Protein AF-A0A369JKK5-F1 (afdb_monomer)

Mean predicted aligned error: 14.59 Å

Structure (mmCIF, N/CA/C/O backbone):
data_AF-A0A369JKK5-F1
#
_entry.id   AF-A0A369JKK5-F1
#
loop_
_atom_site.group_PDB
_atom_site.id
_atom_site.type_symbol
_atom_site.label_atom_id
_atom_site.label_alt_id
_atom_site.label_comp_id
_atom_site.label_asym_id
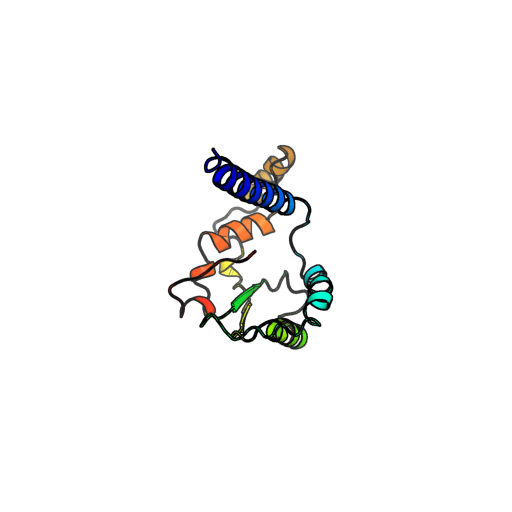_atom_site.label_entity_id
_atom_site.label_seq_id
_atom_site.pdbx_PDB_ins_code
_atom_site.Cartn_x
_atom_site.Cartn_y
_atom_site.Cartn_z
_atom_site.occupancy
_atom_site.B_iso_or_equiv
_atom_site.auth_seq_id
_atom_site.auth_comp_id
_atom_site.auth_asym_id
_atom_site.auth_atom_id
_atom_site.pdbx_PDB_model_num
ATOM 1 N N . MET A 1 1 ? -32.592 46.773 -11.651 1.00 46.81 1 MET A N 1
ATOM 2 C CA . MET A 1 1 ? -31.127 46.661 -11.856 1.00 46.81 1 MET A CA 1
ATOM 3 C C . MET A 1 1 ? -30.521 45.941 -10.650 1.00 46.81 1 MET A C 1
ATOM 5 O O . MET A 1 1 ? -30.863 46.318 -9.541 1.00 46.81 1 MET A O 1
ATOM 9 N N . ARG A 1 2 ? -29.626 44.964 -10.883 1.00 52.00 2 ARG A N 1
ATOM 10 C CA . ARG A 1 2 ? -28.778 44.220 -9.911 1.00 52.00 2 ARG A CA 1
ATOM 11 C C . ARG A 1 2 ? -29.346 42.951 -9.238 1.00 52.00 2 ARG A C 1
ATOM 13 O O . ARG A 1 2 ? -29.471 42.890 -8.024 1.00 52.00 2 ARG A O 1
ATOM 20 N N . THR A 1 3 ? -29.530 41.880 -10.015 1.00 52.31 3 THR A N 1
ATOM 21 C CA . THR A 1 3 ? -29.519 40.484 -9.498 1.00 52.31 3 THR A CA 1
ATOM 22 C C . THR A 1 3 ? -28.579 39.533 -10.263 1.00 52.31 3 THR A C 1
ATOM 24 O O . THR A 1 3 ? -28.296 38.441 -9.778 1.00 52.31 3 THR A O 1
ATOM 27 N N . GLY A 1 4 ? -27.995 39.955 -11.394 1.00 52.09 4 GLY A N 1
ATOM 28 C CA . GLY A 1 4 ? -27.067 39.126 -12.187 1.00 52.09 4 GLY A CA 1
ATOM 29 C C . GLY A 1 4 ? -25.631 39.030 -11.648 1.00 52.09 4 GLY A C 1
ATOM 30 O O . GLY A 1 4 ? -24.911 38.097 -11.976 1.00 52.09 4 GLY A O 1
ATOM 31 N N . THR A 1 5 ? -25.198 39.955 -10.787 1.00 52.53 5 THR A N 1
ATOM 32 C CA . THR A 1 5 ? -23.781 40.056 -10.380 1.00 52.53 5 THR A CA 1
ATOM 33 C C . THR A 1 5 ? -23.396 39.090 -9.251 1.00 52.53 5 THR A C 1
ATOM 35 O O . THR A 1 5 ? -22.229 38.748 -9.111 1.00 52.53 5 THR A O 1
ATOM 38 N N . ARG A 1 6 ? -24.357 38.609 -8.448 1.00 51.84 6 ARG A N 1
ATOM 39 C CA . ARG A 1 6 ? -24.065 37.743 -7.287 1.00 51.84 6 ARG A CA 1
ATOM 40 C C . ARG A 1 6 ? -23.739 36.296 -7.669 1.00 51.84 6 ARG A C 1
ATOM 42 O O . ARG A 1 6 ? -22.892 35.690 -7.029 1.00 51.84 6 ARG A O 1
ATOM 49 N N . HIS A 1 7 ? -24.346 35.774 -8.734 1.00 50.59 7 HIS A N 1
ATOM 50 C CA . HIS A 1 7 ? -24.101 34.401 -9.191 1.00 50.59 7 HIS A CA 1
ATOM 51 C C . HIS A 1 7 ? -22.794 34.274 -9.990 1.00 50.59 7 HIS A C 1
ATOM 53 O O . HIS A 1 7 ? -22.110 33.263 -9.878 1.00 50.59 7 HIS A O 1
ATOM 59 N N . GLY A 1 8 ? -22.399 35.322 -10.727 1.00 51.56 8 GLY A N 1
ATOM 60 C CA . GLY A 1 8 ? -21.129 35.340 -11.462 1.00 51.56 8 GLY A CA 1
ATOM 61 C C . GLY A 1 8 ? -19.899 35.351 -10.547 1.00 51.56 8 GLY A C 1
ATOM 62 O O . GLY A 1 8 ? -18.934 34.645 -10.810 1.00 51.56 8 GLY A O 1
ATOM 63 N N . VAL A 1 9 ? -19.948 36.088 -9.431 1.00 56.41 9 VAL A N 1
ATOM 64 C CA . VAL A 1 9 ? -18.821 36.159 -8.481 1.00 56.41 9 VAL A CA 1
ATOM 65 C C . VAL A 1 9 ? -18.637 34.838 -7.725 1.00 56.41 9 VAL A C 1
ATOM 67 O O . VAL A 1 9 ? -17.508 34.393 -7.550 1.00 56.41 9 VAL A O 1
ATOM 70 N N . VAL A 1 10 ? -19.728 34.165 -7.340 1.00 58.03 10 VAL A N 1
ATOM 71 C CA . VAL A 1 10 ? -19.660 32.855 -6.665 1.00 58.03 10 VAL A CA 1
ATOM 72 C C . VAL A 1 10 ? -19.138 31.767 -7.611 1.00 58.03 10 VAL A C 1
ATOM 74 O O . VAL A 1 10 ? -18.299 30.967 -7.207 1.00 58.03 10 VAL A O 1
ATOM 77 N N . ALA A 1 11 ? -19.551 31.775 -8.884 1.00 55.75 11 ALA A N 1
ATOM 78 C CA . ALA A 1 11 ? -19.035 30.840 -9.886 1.00 55.75 11 ALA A CA 1
ATOM 79 C C . ALA A 1 11 ? -17.532 31.042 -10.160 1.00 55.75 11 ALA A C 1
ATOM 81 O O . ALA A 1 11 ? -16.790 30.065 -10.249 1.00 55.75 11 ALA A O 1
ATOM 82 N N . CYS A 1 12 ? -17.057 32.293 -10.220 1.00 55.88 12 CYS A N 1
ATOM 83 C CA . CYS A 1 12 ? -15.633 32.580 -10.402 1.00 55.88 12 CYS A CA 1
ATOM 84 C C . CYS A 1 12 ? -14.777 32.148 -9.202 1.00 55.88 12 CYS A C 1
ATOM 86 O O . CYS A 1 12 ? -13.681 31.646 -9.417 1.00 55.88 12 CYS A O 1
ATOM 88 N N . ILE A 1 13 ? -15.268 32.284 -7.962 1.00 58.25 13 ILE A N 1
ATOM 89 C CA . ILE A 1 13 ? -14.536 31.854 -6.754 1.00 58.25 13 ILE A CA 1
ATOM 90 C C . ILE A 1 13 ? -14.413 30.323 -6.686 1.00 58.25 13 ILE A C 1
ATOM 92 O O . ILE A 1 13 ? -13.364 29.811 -6.299 1.00 58.25 13 ILE A O 1
ATOM 96 N N . ILE A 1 14 ? -15.450 29.585 -7.095 1.00 59.47 14 ILE A N 1
ATOM 97 C CA . ILE A 1 14 ? -15.419 28.112 -7.146 1.00 59.47 14 ILE A CA 1
ATOM 98 C C . ILE A 1 14 ? -14.458 27.626 -8.242 1.00 59.47 14 ILE A C 1
ATOM 100 O O . ILE A 1 14 ? -13.706 26.677 -8.034 1.00 59.47 14 ILE A O 1
ATOM 104 N N . LEU A 1 15 ? -14.433 28.297 -9.398 1.00 54.72 15 LEU A N 1
ATOM 105 C CA . LEU A 1 15 ? -13.531 27.933 -10.491 1.00 54.72 15 LEU A CA 1
ATOM 106 C C . LEU A 1 15 ? -12.066 28.252 -10.173 1.00 54.72 15 LEU A C 1
ATOM 108 O O . LEU A 1 15 ? -11.202 27.438 -10.487 1.00 54.72 15 LEU A O 1
ATOM 112 N N . THR A 1 16 ? -11.763 29.375 -9.512 1.00 56.81 16 THR A N 1
ATOM 113 C CA . THR A 1 16 ? -10.380 29.693 -9.119 1.00 56.81 16 THR A CA 1
ATOM 114 C C . THR A 1 16 ? -9.871 28.800 -7.990 1.00 56.81 16 THR A C 1
ATOM 116 O O . THR A 1 16 ? -8.703 28.421 -8.018 1.00 56.81 16 THR A O 1
ATOM 119 N N . THR A 1 17 ? -10.727 28.381 -7.050 1.00 57.12 17 THR A N 1
ATOM 120 C CA . THR A 1 17 ? -10.345 27.401 -6.014 1.00 57.12 17 THR A CA 1
ATOM 121 C C . THR A 1 17 ? -10.143 25.994 -6.576 1.00 57.12 17 THR A C 1
ATOM 123 O O . THR A 1 17 ? -9.190 25.329 -6.173 1.00 57.12 17 THR A O 1
ATOM 126 N N . LEU A 1 18 ? -10.938 25.553 -7.561 1.00 47.81 18 LEU A N 1
ATOM 127 C CA . LEU A 1 18 ? -10.673 24.286 -8.257 1.00 47.81 18 LEU A CA 1
ATOM 128 C C . LEU A 1 18 ? -9.388 24.333 -9.096 1.00 47.81 18 LEU A C 1
ATOM 130 O O . LEU A 1 18 ? -8.664 23.342 -9.155 1.00 47.81 18 LEU A O 1
ATOM 134 N N . HIS A 1 19 ? -9.089 25.471 -9.729 1.00 49.09 19 HIS A N 1
ATOM 135 C CA . HIS A 1 19 ? -7.879 25.610 -10.540 1.00 49.09 19 HIS A CA 1
ATOM 136 C C . HIS A 1 19 ? -6.605 25.650 -9.682 1.00 49.09 19 HIS A C 1
ATOM 138 O O . HIS A 1 19 ? -5.607 25.042 -10.055 1.00 49.09 19 HIS A O 1
ATOM 144 N N . PHE A 1 20 ? -6.655 26.279 -8.502 1.00 43.50 20 PHE A N 1
ATOM 145 C CA . PHE A 1 20 ? -5.550 26.242 -7.536 1.00 43.50 20 PHE A CA 1
ATOM 146 C C . PHE A 1 20 ? -5.402 24.875 -6.849 1.00 43.50 20 PHE A C 1
ATOM 148 O O . PHE A 1 20 ? -4.281 24.432 -6.617 1.00 43.50 20 PHE A O 1
ATOM 155 N N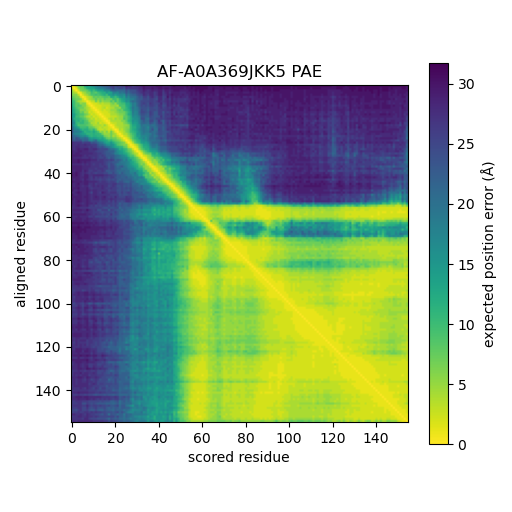 . GLY A 1 21 ? -6.504 24.166 -6.573 1.00 42.34 21 GLY A N 1
ATOM 156 C CA . GLY A 1 21 ? -6.460 22.824 -5.976 1.00 42.34 21 GLY A CA 1
ATOM 157 C C . GLY A 1 21 ? -5.823 21.761 -6.881 1.00 42.34 21 GLY A C 1
ATOM 158 O O . GLY A 1 21 ? -5.185 20.841 -6.383 1.00 42.34 21 GLY A O 1
ATOM 159 N N . LEU A 1 22 ? -5.933 21.913 -8.206 1.00 39.22 22 LEU A N 1
ATOM 160 C CA . LEU A 1 22 ? -5.320 21.006 -9.188 1.00 39.22 22 LEU A CA 1
ATOM 161 C C . LEU A 1 22 ? -3.831 21.288 -9.452 1.00 39.22 22 LEU A C 1
ATOM 163 O O . LEU A 1 22 ? -3.138 20.429 -9.989 1.00 39.22 22 LEU A O 1
ATOM 167 N N . GLN A 1 23 ? -3.319 22.465 -9.078 1.00 37.00 23 GLN A N 1
ATOM 168 C CA . GLN A 1 23 ? -1.889 22.776 -9.206 1.00 37.00 23 GLN A CA 1
ATOM 169 C C . GLN A 1 23 ? -1.051 22.203 -8.054 1.00 37.00 23 GLN A C 1
ATOM 171 O O . GLN A 1 23 ? 0.138 21.979 -8.240 1.00 37.00 23 GLN A O 1
ATOM 176 N N . TYR A 1 24 ? -1.664 21.889 -6.907 1.00 38.41 24 TYR A N 1
ATOM 177 C CA . TYR A 1 24 ? -0.982 21.268 -5.761 1.00 38.41 24 TYR A CA 1
ATOM 178 C C . TYR A 1 24 ? -0.816 19.744 -5.866 1.00 38.41 24 TYR A C 1
ATOM 180 O O . TYR A 1 24 ? -0.175 19.141 -5.012 1.00 38.41 24 TYR A O 1
ATOM 188 N N . THR A 1 25 ? -1.361 19.103 -6.906 1.00 40.75 25 THR A N 1
ATOM 189 C CA . THR A 1 25 ? -1.183 17.656 -7.142 1.00 40.75 25 THR A CA 1
ATOM 190 C C . THR A 1 25 ? 0.015 17.323 -8.034 1.00 40.75 25 THR A C 1
ATOM 192 O O . THR A 1 25 ? 0.237 16.160 -8.358 1.00 40.75 25 THR A O 1
ATOM 195 N N . HIS A 1 26 ? 0.791 18.324 -8.443 1.00 41.94 26 HIS A N 1
ATOM 196 C CA . HIS A 1 26 ? 2.059 18.147 -9.140 1.00 41.94 26 HIS A CA 1
ATOM 197 C C . HIS A 1 26 ? 3.163 18.795 -8.302 1.00 41.94 26 HIS A C 1
ATOM 199 O O . HIS A 1 26 ? 2.924 19.846 -7.724 1.00 41.94 26 HIS A O 1
ATOM 205 N N . GLU A 1 27 ? 4.349 18.176 -8.286 1.00 39.12 27 GLU A N 1
ATOM 206 C CA . GLU A 1 27 ? 5.559 18.521 -7.507 1.00 39.12 27 GLU A CA 1
ATOM 207 C C . GLU A 1 27 ? 5.722 17.727 -6.189 1.00 39.12 27 GLU A C 1
ATOM 209 O O . GLU A 1 27 ? 5.530 18.234 -5.087 1.00 39.12 27 GLU A O 1
ATOM 214 N N . GLY A 1 28 ? 6.156 16.462 -6.286 1.00 38.00 28 GLY A N 1
ATOM 215 C CA . GLY A 1 28 ? 6.651 15.726 -5.117 1.00 38.00 28 GLY A CA 1
ATOM 216 C C . GLY A 1 28 ? 7.067 14.277 -5.402 1.00 38.00 28 GLY A C 1
ATOM 217 O O . GLY A 1 28 ? 6.256 13.509 -5.917 1.00 38.00 28 GLY A O 1
ATOM 218 N N . PRO A 1 29 ? 8.303 13.849 -5.068 1.00 38.28 29 PRO A N 1
ATOM 219 C CA . PRO A 1 29 ? 8.689 12.442 -5.103 1.00 38.28 29 PRO A CA 1
ATOM 220 C C . PRO A 1 29 ? 7.830 11.638 -4.127 1.00 38.28 29 PRO A C 1
ATOM 222 O O . PRO A 1 29 ? 7.612 12.076 -2.998 1.00 38.28 29 PRO A O 1
ATOM 225 N N . VAL A 1 30 ? 7.399 10.456 -4.575 1.00 43.91 30 VAL A N 1
ATOM 226 C CA . VAL A 1 30 ? 6.642 9.449 -3.820 1.00 43.91 30 VAL A CA 1
ATOM 227 C C . VAL A 1 30 ? 7.101 9.396 -2.360 1.00 43.91 30 VAL A C 1
ATOM 229 O O . VAL A 1 30 ? 8.270 9.147 -2.067 1.00 43.91 30 VAL A O 1
ATOM 232 N N . THR A 1 31 ? 6.145 9.662 -1.477 1.00 46.03 31 THR A N 1
ATOM 233 C CA . THR A 1 31 ? 6.210 9.688 -0.014 1.00 46.03 31 THR A CA 1
ATOM 234 C C . THR A 1 31 ? 7.133 8.616 0.574 1.00 46.03 31 THR A C 1
ATOM 236 O O . THR A 1 31 ? 6.760 7.449 0.706 1.00 46.03 31 THR A O 1
ATOM 239 N N . GLY A 1 32 ? 8.340 9.025 0.965 1.00 39.03 32 GLY A N 1
ATOM 240 C CA . GLY A 1 32 ? 9.129 8.315 1.968 1.00 39.03 32 GLY A CA 1
ATOM 241 C C . GLY A 1 32 ? 8.665 8.723 3.376 1.00 39.03 32 GLY A C 1
ATOM 242 O O . GLY A 1 32 ? 8.265 9.876 3.561 1.00 39.03 32 GLY A O 1
ATOM 243 N N . PRO A 1 33 ? 8.755 7.843 4.392 1.00 41.84 33 PRO A N 1
ATOM 244 C CA . PRO A 1 33 ? 8.388 8.184 5.773 1.00 41.84 33 PRO A CA 1
ATOM 245 C C . PRO A 1 33 ? 9.198 9.352 6.352 1.00 41.84 33 PRO A C 1
ATOM 247 O O . PRO A 1 33 ? 8.786 9.967 7.328 1.00 41.84 33 PRO A O 1
ATOM 250 N N . SER A 1 34 ? 10.342 9.671 5.746 1.00 37.72 34 SER A N 1
ATOM 251 C CA . SER A 1 34 ? 11.249 10.739 6.160 1.00 37.72 34 SER A CA 1
ATOM 252 C C . SER A 1 34 ? 10.735 12.158 5.903 1.00 37.72 34 SER A C 1
ATOM 254 O O . SER A 1 34 ? 11.291 13.083 6.474 1.00 37.72 34 SER A O 1
ATOM 256 N N . ARG A 1 35 ? 9.695 12.358 5.076 1.00 39.03 35 ARG A N 1
ATOM 257 C CA . ARG A 1 35 ? 9.026 13.673 4.939 1.00 39.03 35 ARG A CA 1
ATOM 258 C C . ARG A 1 35 ? 7.777 13.821 5.801 1.00 39.03 35 ARG A C 1
ATOM 260 O O . ARG A 1 35 ? 7.381 14.936 6.105 1.00 39.03 35 ARG A O 1
ATOM 267 N N . ILE A 1 36 ? 7.204 12.703 6.249 1.00 46.94 36 ILE A N 1
ATOM 268 C CA . ILE A 1 36 ? 6.061 12.697 7.169 1.00 46.94 36 ILE A CA 1
ATOM 269 C C . ILE A 1 36 ? 6.469 13.319 8.516 1.00 46.94 36 ILE A C 1
ATOM 271 O O . ILE A 1 36 ? 5.629 13.905 9.184 1.00 46.94 36 ILE A O 1
ATOM 275 N N . SER A 1 37 ? 7.745 13.258 8.921 1.00 47.94 37 SER A N 1
A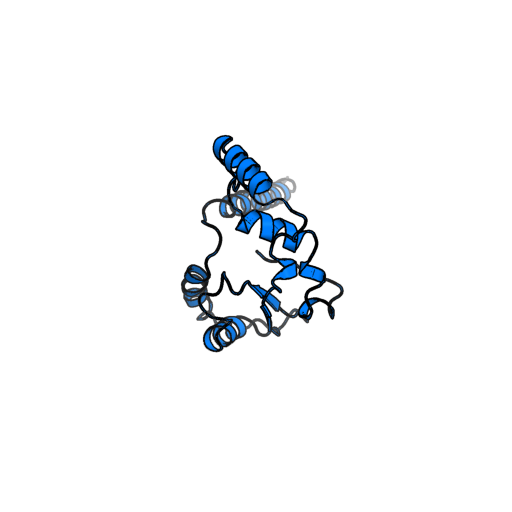TOM 276 C CA . SER A 1 37 ? 8.173 13.859 10.189 1.00 47.94 37 SER A CA 1
ATOM 277 C C . SER A 1 37 ? 7.993 15.374 10.222 1.00 47.94 37 SER A C 1
ATOM 279 O O . SER A 1 37 ? 7.464 15.875 11.207 1.00 47.94 37 SER A O 1
ATOM 281 N N . ASP A 1 38 ? 8.400 16.089 9.173 1.00 42.91 38 ASP A N 1
ATOM 282 C CA . ASP A 1 38 ? 8.649 17.534 9.259 1.00 42.91 38 ASP A CA 1
ATOM 283 C C . ASP A 1 38 ? 7.382 18.376 9.063 1.00 42.91 38 ASP A C 1
ATOM 285 O O . ASP A 1 38 ? 7.178 19.345 9.796 1.00 42.91 38 ASP A O 1
ATOM 289 N N . ASP A 1 39 ? 6.477 17.964 8.173 1.00 48.56 39 ASP A N 1
ATOM 290 C CA . ASP A 1 39 ? 5.211 18.676 7.944 1.00 48.56 39 ASP A CA 1
ATOM 291 C C . ASP A 1 39 ? 4.230 18.505 9.125 1.00 48.56 39 ASP A C 1
ATOM 293 O O . ASP A 1 39 ? 3.497 19.427 9.490 1.00 48.56 39 ASP A O 1
ATOM 297 N N . LEU A 1 40 ? 4.284 17.360 9.817 1.00 49.59 40 LEU A N 1
ATOM 298 C CA . LEU A 1 40 ? 3.469 17.078 11.006 1.00 49.59 40 LEU A CA 1
ATOM 299 C C . LEU A 1 40 ? 3.889 17.876 12.251 1.00 49.59 40 LEU A C 1
ATOM 301 O O . LEU A 1 40 ? 3.062 18.098 13.140 1.00 49.59 40 LEU A O 1
ATOM 305 N N . TYR A 1 41 ? 5.144 18.339 12.330 1.00 41.12 41 TYR A N 1
ATOM 306 C CA . TYR A 1 41 ? 5.611 19.178 13.444 1.00 41.12 41 TYR A CA 1
ATOM 307 C C . TYR A 1 41 ? 4.968 20.568 13.451 1.00 41.12 41 TYR A C 1
ATOM 309 O O . TYR A 1 41 ? 4.814 21.154 14.525 1.00 41.12 41 TYR A O 1
ATOM 317 N N . PHE A 1 42 ? 4.593 21.108 12.287 1.00 42.97 42 PHE A N 1
ATOM 318 C CA . PHE A 1 42 ? 4.009 22.446 12.218 1.00 42.97 42 PHE A CA 1
ATOM 319 C C . PHE A 1 42 ? 2.521 22.453 12.603 1.00 42.97 42 PHE A C 1
ATOM 321 O O . PHE A 1 42 ? 2.063 23.383 13.267 1.00 42.97 42 PHE A O 1
ATOM 328 N N . GLU A 1 43 ? 1.772 21.395 12.275 1.00 42.44 43 GLU A N 1
ATOM 329 C CA . GLU A 1 43 ? 0.331 21.324 12.561 1.00 42.44 43 GLU A CA 1
ATOM 330 C C . GLU A 1 43 ? -0.013 20.842 13.979 1.00 42.44 43 GLU A C 1
ATOM 332 O O . GLU A 1 43 ? -1.049 21.232 14.514 1.00 42.44 43 GLU A O 1
ATOM 337 N N . ALA A 1 44 ? 0.856 20.072 14.643 1.00 46.69 44 ALA A N 1
ATOM 338 C CA . ALA A 1 44 ? 0.576 19.536 15.983 1.00 46.69 44 ALA A CA 1
ATOM 339 C C . ALA A 1 44 ? 0.512 20.603 17.102 1.00 46.69 44 ALA A C 1
ATOM 341 O O . ALA A 1 44 ? -0.049 20.348 18.167 1.00 46.69 44 ALA A O 1
ATOM 342 N N . ASN A 1 45 ? 1.063 21.804 16.875 1.00 40.69 45 ASN A N 1
ATOM 343 C CA . ASN A 1 45 ? 0.978 22.930 17.817 1.00 40.69 45 ASN A CA 1
ATOM 344 C C . ASN A 1 45 ? -0.304 23.760 17.666 1.00 40.69 45 ASN A C 1
ATOM 346 O O . ASN A 1 45 ? -0.641 24.542 18.561 1.00 40.69 45 ASN A O 1
ATOM 350 N N . ALA A 1 46 ? -1.049 23.590 16.572 1.00 48.59 46 ALA A N 1
ATOM 351 C CA . ALA A 1 46 ? -2.430 24.025 16.555 1.00 48.59 46 ALA A CA 1
ATOM 352 C C . ALA A 1 46 ? -3.191 23.034 17.435 1.00 48.59 46 ALA A C 1
ATOM 354 O O . ALA A 1 46 ? -3.332 21.864 17.093 1.00 48.59 46 ALA A O 1
ATOM 355 N N . THR A 1 47 ? -3.678 23.488 18.590 1.00 44.22 47 THR A N 1
ATOM 356 C CA . THR A 1 47 ? -4.675 22.749 19.368 1.00 44.22 47 THR A CA 1
ATOM 357 C C . THR A 1 47 ? -5.929 22.657 18.508 1.00 44.22 47 THR A C 1
ATOM 359 O O . THR A 1 47 ? -6.850 23.470 18.599 1.00 44.22 47 THR A O 1
ATOM 362 N N . LEU A 1 48 ? -5.942 21.682 17.602 1.00 49.88 48 LEU A N 1
ATOM 363 C CA . LEU A 1 48 ? -7.095 21.298 16.828 1.00 49.88 48 LEU A CA 1
ATOM 364 C C . LEU A 1 48 ? -8.074 20.725 17.840 1.00 49.88 48 LEU A C 1
ATOM 366 O O . LEU A 1 48 ? -8.073 19.542 18.167 1.00 49.88 48 LEU A O 1
ATOM 370 N N . ASN A 1 49 ? -8.917 21.614 18.359 1.00 46.88 49 ASN A N 1
ATOM 371 C CA . ASN A 1 49 ? -10.102 21.316 19.148 1.00 46.88 49 ASN A CA 1
ATOM 372 C C . ASN A 1 49 ? -11.154 20.675 18.217 1.00 46.88 49 ASN A C 1
ATOM 374 O O . ASN A 1 49 ? -12.286 21.140 18.067 1.00 46.88 49 ASN A O 1
ATOM 378 N N . LEU A 1 50 ? -10.723 19.641 17.491 1.00 53.38 50 LEU A N 1
ATOM 379 C CA . LEU A 1 50 ? -11.520 18.809 16.620 1.00 53.38 50 LEU A CA 1
ATOM 380 C C . LEU A 1 50 ? -12.321 17.905 17.543 1.00 53.38 50 LEU A C 1
ATOM 382 O O . LEU A 1 50 ? -11.911 16.803 17.896 1.00 53.38 50 LEU A O 1
ATOM 386 N N . GLN A 1 51 ? -13.490 18.401 17.944 1.00 52.69 51 GLN A N 1
ATOM 387 C CA . GLN A 1 51 ? -14.571 17.543 18.412 1.00 52.69 51 GLN A CA 1
ATOM 388 C C . GLN A 1 51 ? -14.673 16.356 17.439 1.00 52.69 51 GLN A C 1
ATOM 390 O O . GLN A 1 51 ? -14.709 16.609 16.227 1.00 52.69 51 GLN A O 1
ATOM 395 N N . PRO A 1 52 ? -14.681 15.094 17.909 1.00 54.00 52 PRO A N 1
ATOM 396 C CA . PRO A 1 52 ? -14.680 13.927 17.037 1.00 54.00 52 PRO A CA 1
ATOM 397 C C . PRO A 1 52 ? -15.985 13.905 16.238 1.00 54.00 52 PRO A C 1
ATOM 399 O O . PRO A 1 52 ? -17.017 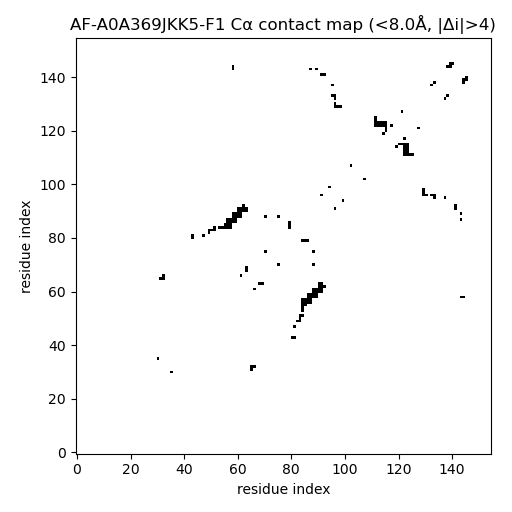13.410 16.679 1.00 54.00 52 PRO A O 1
ATOM 402 N N . ARG A 1 53 ? -15.958 14.525 15.056 1.00 54.78 53 ARG A N 1
ATOM 403 C CA . ARG A 1 53 ? -17.119 14.642 14.166 1.00 54.78 53 ARG A CA 1
ATOM 404 C C . ARG A 1 53 ? -17.372 13.363 13.374 1.00 54.78 53 ARG A C 1
ATOM 406 O O . ARG A 1 53 ? -18.438 13.234 12.783 1.00 54.78 53 ARG A O 1
ATOM 413 N N . ALA A 1 54 ? -16.428 12.423 13.369 1.00 55.62 54 ALA A N 1
ATOM 414 C CA . ALA A 1 54 ? -16.532 11.175 12.633 1.00 55.62 54 ALA A CA 1
ATOM 415 C C . ALA A 1 54 ? -16.334 9.976 13.567 1.00 55.62 54 ALA A C 1
ATOM 417 O O . ALA A 1 54 ? -15.292 9.842 14.203 1.00 55.62 54 ALA A O 1
ATOM 418 N N . ASN A 1 55 ? -17.312 9.068 13.589 1.00 73.31 55 ASN A N 1
ATOM 419 C CA . ASN A 1 55 ? -17.155 7.702 14.098 1.00 73.31 55 ASN A CA 1
ATOM 420 C C . ASN A 1 55 ? -16.364 6.859 13.076 1.00 73.31 55 ASN A C 1
ATOM 422 O O . ASN A 1 55 ? -16.863 5.870 12.543 1.00 73.31 55 ASN A O 1
ATOM 426 N N . ALA A 1 56 ? -15.184 7.345 12.697 1.00 82.44 56 ALA A N 1
ATOM 427 C CA . ALA A 1 56 ? -14.321 6.734 11.701 1.00 82.44 56 ALA A CA 1
ATOM 428 C C . ALA A 1 56 ? -12.986 6.377 12.350 1.00 82.44 56 ALA A C 1
ATOM 430 O O . ALA A 1 56 ? -12.476 7.109 13.196 1.00 82.44 56 ALA A O 1
ATOM 431 N N . THR A 1 57 ? -12.430 5.246 11.939 1.00 90.81 57 THR A N 1
ATOM 432 C CA . THR A 1 57 ? -11.120 4.779 12.378 1.00 90.81 57 THR A CA 1
ATOM 433 C C . THR A 1 57 ? -10.139 4.952 11.232 1.00 90.81 57 THR A C 1
ATOM 435 O O . THR A 1 57 ? -10.415 4.518 10.112 1.00 90.81 57 THR A O 1
ATOM 438 N N . PHE A 1 58 ? -8.997 5.578 11.500 1.00 92.50 58 PHE A N 1
ATOM 439 C CA . PHE A 1 58 ? -7.908 5.625 10.534 1.00 92.50 58 PHE A CA 1
ATOM 440 C C . PHE A 1 58 ? -7.198 4.277 10.522 1.00 92.50 58 PHE A C 1
ATOM 442 O O . PHE A 1 58 ? -6.718 3.813 11.552 1.00 92.50 58 PHE A O 1
ATOM 449 N N . VAL A 1 59 ? -7.128 3.645 9.354 1.00 93.69 59 VAL A N 1
ATOM 450 C CA . VAL A 1 59 ? -6.359 2.415 9.154 1.00 93.69 59 VAL A CA 1
ATOM 451 C C . VAL A 1 59 ? -5.158 2.757 8.287 1.00 93.69 59 VAL A C 1
ATOM 453 O O . VAL A 1 59 ? -5.302 3.057 7.104 1.00 93.69 59 VAL A O 1
ATOM 456 N N . ILE A 1 60 ? -3.973 2.724 8.886 1.00 91.94 60 ILE A N 1
ATOM 457 C CA . ILE A 1 60 ? -2.705 3.045 8.239 1.00 91.94 60 ILE A CA 1
ATOM 458 C C . ILE A 1 60 ? -2.017 1.729 7.886 1.00 91.94 60 ILE A C 1
ATOM 460 O O . ILE A 1 60 ? -1.608 0.966 8.763 1.00 91.94 60 ILE A O 1
ATOM 464 N N . LEU A 1 61 ? -1.909 1.458 6.585 1.00 91.00 61 LEU A N 1
ATOM 465 C CA . LEU A 1 61 ? -1.262 0.261 6.054 1.00 91.00 61 LEU A CA 1
ATOM 466 C C . LEU A 1 61 ? 0.071 0.636 5.411 1.00 91.00 61 LEU A C 1
ATOM 468 O O . LEU A 1 61 ? 0.101 1.460 4.501 1.00 91.00 61 LEU A O 1
ATOM 472 N N . ALA A 1 62 ? 1.163 0.016 5.855 1.00 87.00 62 ALA A N 1
ATOM 473 C CA . ALA A 1 62 ? 2.493 0.251 5.292 1.00 87.00 62 ALA A CA 1
ATOM 474 C C . ALA A 1 62 ? 3.266 -1.049 5.077 1.00 87.00 62 ALA A C 1
ATOM 476 O O . ALA A 1 62 ? 2.917 -2.112 5.594 1.00 87.00 62 ALA A O 1
ATOM 477 N N . ARG A 1 63 ? 4.348 -0.966 4.303 1.00 80.25 63 ARG A N 1
ATOM 478 C CA . ARG A 1 63 ? 5.252 -2.092 4.052 1.00 80.25 63 ARG A CA 1
ATOM 479 C C . ARG A 1 63 ? 6.368 -2.112 5.068 1.00 80.25 63 ARG A C 1
ATOM 481 O O . ARG A 1 63 ? 6.939 -1.068 5.354 1.00 80.25 63 ARG A O 1
ATOM 488 N N . ASN A 1 64 ? 6.816 -3.307 5.438 1.00 64.31 64 A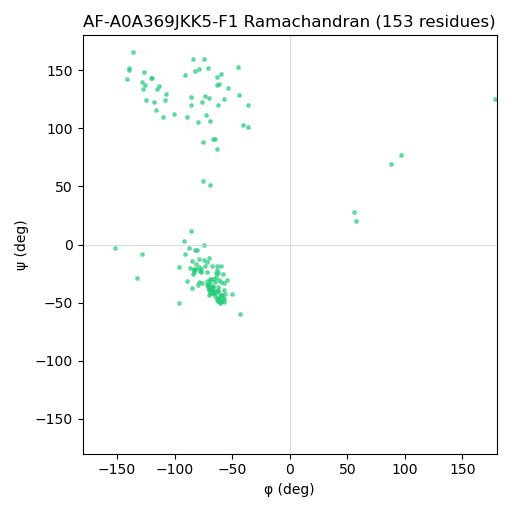SN A N 1
ATOM 489 C CA . ASN A 1 64 ? 8.084 -3.459 6.155 1.00 64.31 64 ASN A CA 1
ATOM 490 C C . ASN A 1 64 ? 9.282 -2.889 5.384 1.00 64.31 64 ASN A C 1
ATOM 492 O O . ASN A 1 64 ? 10.266 -2.552 6.007 1.00 64.31 64 ASN A O 1
ATOM 496 N N . SER A 1 65 ? 9.229 -2.792 4.049 1.00 63.25 65 SER A N 1
ATOM 497 C CA . SER A 1 65 ? 10.310 -2.187 3.255 1.00 63.25 65 SER A CA 1
ATOM 498 C C . SER A 1 65 ? 10.235 -0.660 3.166 1.00 63.25 65 SER A C 1
ATOM 500 O O . SER A 1 65 ? 11.225 -0.033 2.815 1.00 63.25 65 SER A O 1
ATOM 502 N N . ASP A 1 66 ? 9.055 -0.075 3.398 1.00 57.84 66 ASP A N 1
ATOM 503 C CA . ASP A 1 66 ? 8.892 1.389 3.475 1.00 57.84 66 ASP A CA 1
ATOM 504 C C . ASP A 1 66 ? 9.245 1.907 4.857 1.00 57.84 66 ASP A C 1
ATOM 506 O O . ASP A 1 66 ? 9.598 3.061 5.034 1.00 57.84 66 ASP A O 1
ATOM 510 N N . LEU A 1 67 ? 9.143 1.024 5.833 1.00 57.44 67 LEU A N 1
ATOM 511 C CA . LEU A 1 67 ? 9.482 1.224 7.214 1.00 57.44 67 LEU A CA 1
ATOM 512 C C . LEU A 1 67 ? 10.959 0.846 7.392 1.00 57.44 67 LEU A C 1
ATOM 514 O O . LEU A 1 67 ? 11.303 -0.325 7.310 1.00 57.44 67 LEU A O 1
ATOM 518 N N . ALA A 1 68 ? 11.852 1.813 7.629 1.00 54.94 68 ALA A N 1
ATOM 519 C CA . ALA A 1 68 ? 13.235 1.487 8.016 1.00 54.94 68 ALA A CA 1
ATOM 520 C C . ALA A 1 68 ? 13.262 0.566 9.258 1.00 54.94 68 ALA A C 1
ATOM 522 O O . ALA A 1 68 ? 14.122 -0.303 9.378 1.00 54.94 68 ALA A O 1
ATOM 523 N N . GLU A 1 69 ? 12.254 0.719 10.122 1.00 57.16 69 GLU A N 1
ATOM 524 C CA . GLU A 1 69 ? 11.891 -0.153 11.237 1.00 57.16 69 GLU A CA 1
ATOM 525 C C . GLU A 1 69 ? 10.357 -0.265 11.299 1.00 57.16 69 GLU A C 1
ATOM 527 O O . GLU A 1 69 ? 9.697 0.714 10.933 1.00 57.16 69 GLU A O 1
ATOM 532 N N . PRO A 1 70 ? 9.767 -1.390 11.771 1.00 68.12 70 PRO A N 1
ATOM 533 C CA . PRO A 1 70 ? 8.316 -1.531 11.961 1.00 68.12 70 PRO A CA 1
ATOM 534 C C . PRO A 1 70 ? 7.718 -0.301 12.648 1.00 68.12 70 PRO A C 1
ATOM 536 O O . PRO A 1 70 ? 8.430 0.326 13.423 1.00 68.12 70 PRO A O 1
ATOM 539 N N . PHE A 1 71 ? 6.429 0.011 12.424 1.00 77.62 71 PHE A N 1
ATOM 540 C CA . PHE A 1 71 ? 5.759 1.163 13.052 1.00 77.62 71 PHE A CA 1
ATOM 541 C C . PHE A 1 71 ? 6.182 1.315 14.518 1.00 77.62 71 PHE A C 1
ATOM 543 O O . PHE A 1 71 ? 5.735 0.544 15.374 1.00 77.62 71 PHE A O 1
ATOM 550 N N . THR A 1 72 ? 7.064 2.278 14.783 1.00 83.62 72 THR A N 1
ATOM 551 C CA . THR A 1 72 ? 7.637 2.454 16.112 1.00 83.62 72 THR A CA 1
ATOM 552 C C . THR A 1 72 ? 6.552 2.984 17.035 1.00 83.62 72 THR A C 1
ATOM 554 O O . THR A 1 72 ? 5.614 3.659 16.598 1.00 83.62 72 THR A O 1
ATOM 557 N N . GLU A 1 73 ? 6.654 2.691 18.329 1.00 85.12 73 GLU A N 1
ATOM 558 C CA . GLU A 1 73 ? 5.695 3.232 19.299 1.00 85.12 73 GLU A CA 1
ATOM 559 C C . GLU A 1 73 ? 5.709 4.766 19.302 1.00 85.12 73 GLU A C 1
ATOM 561 O O . GLU A 1 73 ? 4.661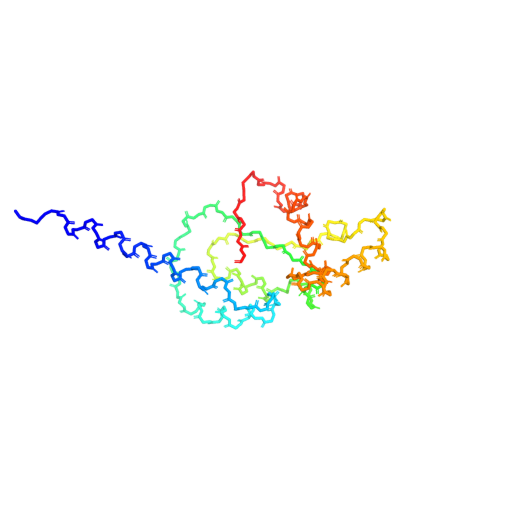 5.395 19.443 1.00 85.12 73 GLU A O 1
ATOM 566 N N . GLU A 1 74 ? 6.866 5.376 19.033 1.00 85.50 74 GLU A N 1
ATOM 567 C CA . GLU A 1 74 ? 6.984 6.819 18.836 1.00 85.50 74 GLU A CA 1
ATOM 568 C C . GLU A 1 74 ? 6.158 7.306 17.636 1.00 85.50 74 GLU A C 1
ATOM 570 O O . GLU A 1 74 ? 5.383 8.254 17.775 1.00 85.50 74 GLU A O 1
ATOM 575 N N . PHE A 1 75 ? 6.266 6.648 16.476 1.00 85.56 75 PHE A N 1
ATOM 576 C CA . PHE A 1 75 ? 5.483 7.003 15.291 1.00 85.56 75 PHE A CA 1
ATOM 577 C C . PHE A 1 75 ? 3.980 6.885 15.557 1.00 85.56 75 PHE A C 1
ATOM 579 O O . PHE A 1 75 ? 3.228 7.827 15.304 1.00 85.56 75 PHE A O 1
ATOM 586 N N . LYS A 1 76 ? 3.537 5.756 16.125 1.00 87.69 76 LYS A N 1
ATOM 587 C CA . LYS A 1 76 ? 2.120 5.535 16.451 1.00 87.69 76 LYS A CA 1
ATOM 588 C C . LYS A 1 76 ? 1.601 6.595 17.417 1.00 87.69 76 LYS A C 1
ATOM 590 O O . LYS A 1 76 ? 0.509 7.119 17.205 1.00 87.69 76 LYS A O 1
ATOM 595 N N . THR A 1 77 ? 2.389 6.932 18.439 1.00 87.38 77 THR A N 1
ATOM 596 C CA . THR A 1 77 ? 2.039 7.947 19.442 1.00 87.38 77 THR A CA 1
ATOM 597 C C . THR A 1 77 ? 1.895 9.325 18.805 1.00 87.38 77 THR A C 1
ATOM 599 O O . THR A 1 77 ? 0.889 9.996 19.021 1.00 87.38 77 THR A O 1
ATOM 602 N N . ARG A 1 78 ? 2.866 9.733 17.979 1.00 86.69 78 ARG A N 1
ATOM 603 C CA . ARG A 1 78 ? 2.857 11.040 17.308 1.00 86.69 78 ARG A CA 1
ATOM 604 C C . ARG A 1 78 ? 1.666 11.190 16.373 1.00 86.69 78 ARG A C 1
ATOM 606 O O . ARG A 1 78 ? 0.951 12.178 16.471 1.00 86.69 78 ARG A O 1
ATOM 613 N N . ILE A 1 79 ? 1.417 10.201 15.515 1.00 85.00 79 ILE A N 1
ATOM 614 C CA . ILE A 1 79 ? 0.305 10.250 14.559 1.00 85.00 79 ILE A CA 1
ATOM 615 C C . ILE A 1 79 ? -1.048 10.213 15.279 1.00 85.00 79 ILE A C 1
ATOM 617 O O . ILE A 1 79 ? -1.941 10.990 14.946 1.00 85.00 79 ILE A O 1
ATOM 621 N N . SER A 1 80 ? -1.180 9.396 16.328 1.00 86.31 80 SER A N 1
ATOM 622 C CA . SER A 1 80 ? -2.412 9.334 17.128 1.00 86.31 80 SER A CA 1
ATOM 623 C C . SER A 1 80 ? -2.722 10.639 17.864 1.00 86.31 80 SER A C 1
ATOM 625 O O . SER A 1 80 ? -3.881 10.901 18.155 1.00 86.31 80 SER A O 1
ATOM 627 N N . ALA A 1 81 ? -1.725 11.483 18.145 1.00 87.56 81 ALA A N 1
ATOM 628 C CA . ALA A 1 81 ? -1.941 12.772 18.802 1.00 87.56 81 ALA A CA 1
ATOM 629 C C . ALA A 1 81 ? -2.582 13.832 17.884 1.00 87.56 81 ALA A C 1
ATOM 631 O O . ALA A 1 81 ? -3.135 14.812 18.377 1.00 87.56 81 ALA A O 1
ATOM 632 N N . VAL A 1 82 ? -2.532 13.638 16.561 1.00 84.25 82 VAL A N 1
ATOM 633 C CA . VAL A 1 82 ? -3.037 14.601 15.562 1.00 84.25 82 VAL A CA 1
ATOM 634 C C . VAL A 1 82 ? -4.565 14.570 15.455 1.00 84.25 82 VAL A C 1
ATOM 636 O O . VAL A 1 82 ? -5.189 15.526 14.996 1.00 84.25 82 VAL A O 1
ATOM 639 N N . SER A 1 83 ? -5.202 13.474 15.877 1.00 81.25 83 SER A N 1
ATOM 640 C CA . SER A 1 83 ? -6.648 13.297 15.763 1.00 81.25 83 SER A CA 1
ATOM 641 C C . SER A 1 83 ? -7.230 12.595 16.982 1.00 81.25 83 SER A C 1
ATOM 643 O O . SER A 1 83 ? -6.662 11.638 17.487 1.00 81.25 83 SER A O 1
ATOM 645 N N . GLY A 1 84 ? -8.429 13.003 17.403 1.00 83.00 84 GLY A N 1
ATOM 646 C CA . GLY A 1 84 ? -9.198 12.281 18.424 1.00 83.00 84 GLY A CA 1
ATOM 647 C C . GLY A 1 84 ? -9.840 10.973 17.932 1.00 83.00 84 GLY A C 1
ATOM 648 O O . GLY A 1 84 ? -10.546 10.320 18.699 1.00 83.00 84 GLY A O 1
ATOM 649 N N . ALA A 1 85 ? -9.664 10.608 16.658 1.00 86.81 85 ALA A N 1
ATOM 650 C CA . ALA A 1 85 ? -10.180 9.369 16.085 1.00 86.81 85 ALA A CA 1
ATOM 651 C C . ALA A 1 85 ? -9.309 8.158 16.457 1.00 86.81 85 ALA A C 1
ATOM 653 O O . ALA A 1 85 ? -8.097 8.269 16.622 1.00 86.81 85 ALA A O 1
ATOM 654 N N . SER A 1 86 ? -9.916 6.970 16.532 1.00 90.06 86 SER A N 1
ATOM 655 C CA . SER A 1 86 ? -9.153 5.729 16.703 1.00 90.06 86 SER A CA 1
ATOM 656 C C . SER A 1 86 ? -8.233 5.488 15.505 1.00 90.06 86 SER A C 1
ATOM 658 O O . SER A 1 86 ? -8.611 5.767 14.364 1.00 90.06 86 SER A O 1
ATOM 660 N N . MET A 1 87 ? -7.051 4.926 15.760 1.00 91.38 87 MET A N 1
ATOM 661 C CA . MET A 1 87 ? -6.069 4.604 14.727 1.00 91.38 87 MET A CA 1
ATOM 662 C C . MET A 1 87 ? -5.605 3.154 14.833 1.00 91.38 87 MET A C 1
ATOM 664 O O . MET A 1 87 ? -5.373 2.635 15.923 1.00 91.38 87 MET A O 1
ATOM 668 N N . GLU A 1 88 ? -5.449 2.509 13.684 1.00 92.38 88 GLU A N 1
ATOM 669 C CA . GLU A 1 88 ? -4.931 1.156 13.538 1.00 92.38 88 GLU A CA 1
ATOM 670 C C . GLU A 1 88 ? -3.755 1.158 12.575 1.00 92.38 88 GLU A C 1
ATOM 672 O O . GLU A 1 88 ? -3.810 1.772 11.512 1.00 92.38 88 GLU A O 1
ATOM 677 N N . PHE A 1 89 ? -2.713 0.414 12.927 1.00 91.56 89 PHE A N 1
ATOM 678 C CA . PHE A 1 89 ? -1.494 0.311 12.139 1.00 91.56 89 PHE A CA 1
ATOM 679 C C . PHE A 1 89 ? -1.315 -1.140 11.708 1.00 91.56 89 PHE A C 1
ATOM 681 O O . PHE A 1 89 ? -1.285 -2.042 12.546 1.00 91.56 89 PHE A O 1
ATOM 688 N N . GLY A 1 90 ? -1.229 -1.369 10.401 1.00 91.00 90 GLY A N 1
ATOM 689 C CA . GLY A 1 90 ? -1.132 -2.698 9.810 1.00 91.00 90 GLY A CA 1
ATOM 690 C C . GLY A 1 90 ? 0.046 -2.807 8.855 1.00 91.00 90 GLY A C 1
ATOM 691 O O . GLY A 1 90 ? 0.265 -1.939 8.011 1.00 91.00 90 GLY A O 1
ATOM 692 N N . VAL A 1 91 ? 0.808 -3.890 8.974 1.00 90.88 91 VAL A N 1
ATOM 693 C CA . VAL A 1 91 ? 1.849 -4.217 7.999 1.00 90.88 91 VAL A CA 1
ATOM 694 C C . VAL A 1 91 ? 1.213 -4.985 6.851 1.00 90.88 91 VAL A C 1
ATOM 696 O O . VAL A 1 91 ? 0.583 -6.015 7.081 1.00 90.88 91 VAL A O 1
ATOM 699 N N . ILE A 1 92 ? 1.424 -4.516 5.621 1.00 91.25 92 ILE A N 1
ATOM 700 C CA . ILE A 1 92 ? 0.947 -5.198 4.421 1.00 91.25 92 ILE A CA 1
ATOM 701 C C . ILE A 1 92 ? 1.623 -6.576 4.332 1.00 91.25 92 ILE A C 1
ATOM 703 O O . ILE A 1 92 ? 2.855 -6.644 4.243 1.00 91.25 92 ILE A O 1
ATOM 707 N N . PRO A 1 93 ? 0.838 -7.666 4.324 1.00 90.94 93 PRO A N 1
ATOM 708 C CA . PRO A 1 93 ? 1.368 -9.012 4.181 1.00 90.94 93 PRO A CA 1
ATOM 709 C C . PRO A 1 93 ? 2.139 -9.188 2.852 1.00 90.94 93 PRO A C 1
ATOM 711 O O . PRO A 1 93 ? 1.843 -8.545 1.838 1.00 90.94 93 PRO A O 1
ATOM 714 N N . ARG A 1 94 ? 3.188 -10.021 2.853 1.00 90.00 94 ARG A N 1
ATOM 715 C CA . ARG A 1 94 ? 4.146 -10.145 1.736 1.00 90.00 94 ARG A CA 1
ATOM 716 C C . ARG A 1 94 ? 3.462 -10.612 0.446 1.00 90.00 94 ARG A C 1
ATOM 718 O O . ARG A 1 94 ? 3.684 -10.045 -0.618 1.00 90.00 94 ARG A O 1
ATOM 725 N N . GLU A 1 95 ? 2.635 -11.640 0.540 1.00 91.75 95 GLU A N 1
ATOM 726 C CA . GLU A 1 95 ? 1.834 -12.214 -0.562 1.00 91.75 95 GLU A CA 1
ATOM 727 C C . GLU A 1 95 ? 0.891 -11.194 -1.245 1.00 91.75 95 GLU A C 1
ATOM 729 O O . GLU A 1 95 ? 0.660 -11.240 -2.460 1.00 91.75 95 GLU A O 1
ATOM 734 N N . HIS A 1 96 ? 0.369 -10.236 -0.484 1.00 92.69 96 HIS A N 1
ATOM 735 C CA . HIS A 1 96 ? -0.499 -9.170 -0.967 1.00 92.69 96 HIS A CA 1
ATOM 736 C C . HIS A 1 96 ? 0.281 -8.057 -1.672 1.00 92.69 96 HIS A C 1
ATOM 738 O O . HIS A 1 96 ? -0.287 -7.358 -2.513 1.00 92.69 96 HIS A O 1
ATOM 744 N N . TRP A 1 97 ? 1.575 -7.904 -1.381 1.00 92.44 97 TRP A N 1
ATOM 745 C CA . TRP A 1 97 ? 2.409 -6.871 -1.992 1.00 92.44 97 TRP A CA 1
ATOM 746 C C . TRP A 1 97 ? 3.211 -7.357 -3.199 1.00 92.44 97 TRP A C 1
ATOM 748 O O . TRP A 1 97 ? 3.198 -6.719 -4.251 1.00 92.44 97 TRP A O 1
ATOM 758 N N . TYR A 1 98 ? 3.924 -8.471 -3.049 1.00 91.75 98 TYR A N 1
ATOM 759 C CA . TYR A 1 98 ? 4.872 -8.944 -4.052 1.00 91.75 98 TYR A CA 1
ATOM 760 C C . TYR A 1 98 ? 4.199 -9.754 -5.159 1.00 91.75 98 TYR A C 1
ATOM 762 O O . TYR A 1 98 ? 3.087 -10.273 -5.012 1.00 91.75 98 TYR A O 1
ATOM 770 N N . GLN A 1 99 ? 4.901 -9.840 -6.287 1.00 91.50 99 GLN A N 1
ATOM 771 C CA . GLN A 1 99 ? 4.548 -10.691 -7.410 1.00 91.50 99 GLN A CA 1
ATOM 772 C C . GLN A 1 99 ? 4.357 -12.133 -6.924 1.00 91.50 99 GLN A C 1
ATOM 774 O O . GLN A 1 99 ? 5.174 -12.630 -6.148 1.00 91.50 99 GLN A O 1
ATOM 779 N N . PRO A 1 100 ? 3.285 -12.802 -7.362 1.00 92.62 100 PRO A N 1
ATOM 780 C CA . PRO A 1 100 ? 3.119 -14.222 -7.115 1.00 92.62 100 PRO A CA 1
ATOM 781 C C . PRO A 1 100 ? 4.047 -15.048 -8.016 1.00 92.62 100 PRO A C 1
ATOM 783 O O . PRO A 1 100 ? 4.438 -14.594 -9.089 1.00 92.62 100 P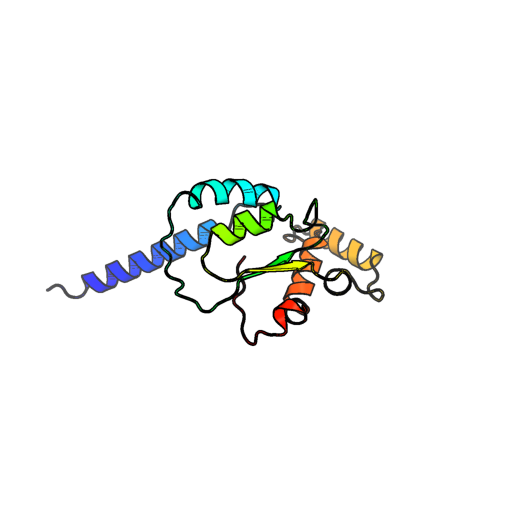RO A O 1
ATOM 786 N N . ASP A 1 101 ? 4.318 -16.291 -7.622 1.00 94.38 101 ASP A N 1
ATOM 787 C CA . ASP A 1 101 ? 5.349 -17.142 -8.241 1.00 94.38 101 ASP A CA 1
ATOM 788 C C . ASP A 1 101 ? 5.101 -17.492 -9.719 1.00 94.38 101 ASP A C 1
ATOM 790 O O . ASP A 1 101 ? 6.020 -17.880 -10.432 1.00 94.38 101 ASP A O 1
ATOM 794 N N . TRP A 1 102 ? 3.866 -17.354 -10.210 1.00 95.56 102 TRP A N 1
ATOM 795 C CA . TRP A 1 102 ? 3.542 -17.583 -11.623 1.00 95.56 102 TRP A CA 1
ATOM 796 C C . TRP A 1 102 ? 3.888 -16.396 -12.537 1.00 95.56 102 TRP A C 1
ATOM 798 O O . TRP A 1 102 ? 3.695 -16.480 -13.751 1.00 95.56 102 TRP A O 1
ATOM 808 N N . VAL A 1 103 ? 4.338 -15.269 -11.978 1.00 95.62 103 VAL A N 1
ATOM 809 C CA . VAL A 1 103 ? 4.830 -14.129 -12.757 1.00 95.62 103 VAL A CA 1
ATOM 810 C C . VAL A 1 103 ? 6.305 -14.344 -13.069 1.00 95.62 103 VAL A C 1
ATOM 812 O O . VAL A 1 103 ? 7.140 -14.413 -12.175 1.00 95.62 103 VAL A O 1
ATOM 815 N N . ASP A 1 104 ? 6.619 -14.400 -14.360 1.00 97.00 104 ASP A N 1
ATOM 816 C CA . ASP A 1 104 ? 7.994 -14.373 -14.854 1.00 97.00 104 ASP A CA 1
ATOM 817 C C . ASP A 1 104 ? 8.596 -12.978 -14.617 1.00 97.00 104 ASP A C 1
ATOM 819 O O . ASP A 1 104 ? 8.243 -12.002 -15.293 1.00 97.00 104 ASP A O 1
ATOM 823 N N . GLU A 1 105 ? 9.485 -12.887 -13.628 1.00 94.50 105 GLU A N 1
ATOM 824 C CA . GLU A 1 105 ? 10.096 -11.625 -13.218 1.00 94.50 105 GLU A CA 1
ATOM 825 C C . GLU A 1 105 ? 11.059 -11.069 -14.273 1.00 94.50 105 GLU A C 1
ATOM 827 O O . GLU A 1 105 ? 11.115 -9.854 -14.451 1.00 94.50 105 GLU A O 1
ATOM 832 N N . ASP A 1 106 ? 11.747 -11.916 -15.043 1.00 96.81 106 ASP A N 1
ATOM 833 C CA . ASP A 1 106 ? 12.643 -11.459 -16.110 1.00 96.81 106 ASP A CA 1
ATOM 834 C C . ASP A 1 106 ? 11.846 -10.816 -17.246 1.00 96.81 106 ASP A C 1
ATOM 836 O O . ASP A 1 106 ? 12.211 -9.758 -17.773 1.00 96.81 106 ASP A O 1
ATOM 840 N N . LYS A 1 107 ? 10.712 -11.422 -17.608 1.00 97.81 107 LYS A N 1
ATOM 841 C CA . LYS A 1 107 ? 9.784 -10.843 -18.583 1.00 97.81 107 LYS A CA 1
ATOM 842 C C . LYS A 1 107 ? 9.167 -9.546 -18.063 1.00 97.81 107 LYS A C 1
ATOM 844 O O . LYS A 1 107 ? 9.084 -8.567 -18.809 1.00 97.81 107 LYS A O 1
ATOM 849 N N . ALA A 1 108 ? 8.739 -9.522 -16.801 1.00 96.62 108 ALA A N 1
ATOM 850 C CA . ALA A 1 108 ? 8.171 -8.330 -16.183 1.00 96.62 108 ALA A CA 1
ATOM 851 C C . ALA A 1 108 ? 9.198 -7.188 -16.119 1.00 96.62 108 ALA A C 1
ATOM 853 O O . ALA A 1 108 ? 8.859 -6.049 -16.436 1.00 96.62 108 ALA 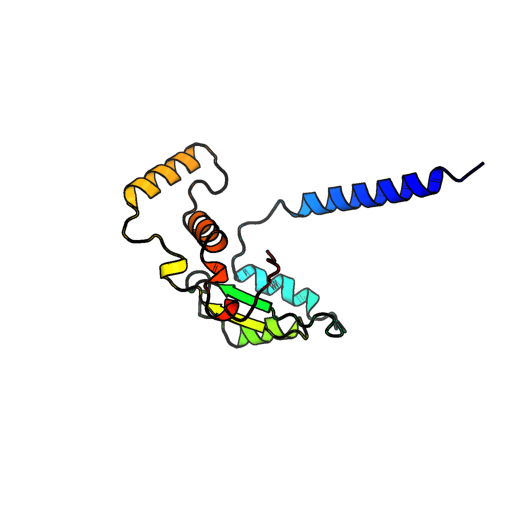A O 1
ATOM 854 N N . LYS A 1 109 ? 10.458 -7.493 -15.788 1.00 97.06 109 LYS A N 1
ATOM 855 C CA . LYS A 1 109 ? 11.566 -6.532 -15.756 1.00 97.06 109 LYS A CA 1
ATOM 856 C C . LYS A 1 109 ? 11.821 -5.911 -17.118 1.00 97.06 109 LYS A C 1
ATOM 858 O O . LYS A 1 109 ? 11.775 -4.691 -17.216 1.00 97.06 109 LYS A O 1
ATOM 863 N N . LYS A 1 110 ? 11.955 -6.725 -18.167 1.00 98.06 110 LYS A N 1
ATOM 864 C CA . LYS A 1 110 ? 12.133 -6.232 -19.545 1.00 98.06 110 LYS A CA 1
ATOM 865 C C . LYS A 1 110 ? 10.996 -5.310 -19.981 1.00 98.06 110 LYS A C 1
ATOM 867 O O . LYS A 1 110 ? 11.222 -4.300 -20.636 1.00 98.06 110 LYS A O 1
ATOM 872 N N . SER A 1 111 ? 9.758 -5.634 -19.602 1.00 97.50 111 SER A N 1
ATOM 873 C CA . SER A 1 111 ? 8.613 -4.770 -19.906 1.00 97.50 111 SER A CA 1
ATOM 874 C C . SER A 1 111 ? 8.660 -3.440 -19.153 1.00 97.50 111 SER A C 1
ATOM 876 O O . SER A 1 111 ? 8.204 -2.437 -19.694 1.00 97.50 111 SER A O 1
ATOM 878 N N . ARG A 1 112 ? 9.157 -3.424 -17.911 1.00 97.50 112 ARG A N 1
ATOM 879 C CA . ARG A 1 112 ? 9.323 -2.194 -17.124 1.00 97.50 112 ARG A CA 1
ATOM 880 C C . ARG A 1 112 ? 10.442 -1.318 -17.676 1.00 97.50 112 ARG A C 1
ATOM 882 O O . ARG A 1 112 ? 10.217 -0.126 -17.818 1.00 97.50 112 ARG A O 1
ATOM 889 N N . GLU A 1 113 ? 11.575 -1.918 -18.036 1.00 97.75 113 GLU A N 1
ATOM 890 C CA . GLU A 1 113 ? 12.699 -1.239 -18.700 1.00 97.75 113 GLU A CA 1
ATOM 891 C C . GLU A 1 113 ? 12.235 -0.585 -20.005 1.00 97.75 113 GLU A C 1
ATOM 893 O O . GLU A 1 113 ? 12.431 0.606 -20.198 1.00 97.75 113 GLU A O 1
ATOM 898 N N . LYS A 1 114 ? 11.482 -1.314 -20.837 1.00 97.94 114 LYS A N 1
ATOM 899 C CA . LYS A 1 114 ? 10.893 -0.744 -22.052 1.00 97.94 114 LYS A CA 1
ATOM 900 C C . LYS A 1 114 ? 9.952 0.437 -21.767 1.00 97.94 114 LYS A C 1
ATOM 902 O O . LYS A 1 114 ? 9.994 1.434 -22.472 1.00 97.94 114 LYS A O 1
ATOM 907 N N . MET A 1 115 ? 9.089 0.342 -20.749 1.00 97.56 115 MET A N 1
ATOM 908 C CA . MET A 1 115 ? 8.209 1.463 -20.379 1.00 97.56 115 MET A CA 1
ATOM 909 C C . MET A 1 115 ? 8.997 2.678 -19.875 1.00 97.56 115 MET A C 1
ATOM 911 O O . MET A 1 115 ? 8.552 3.806 -20.048 1.00 97.56 115 MET A O 1
ATOM 915 N N . GLU A 1 116 ? 10.132 2.455 -19.217 1.00 97.25 116 GLU A N 1
ATOM 916 C CA . GLU A 1 116 ? 11.038 3.521 -18.792 1.00 97.25 116 GLU A CA 1
ATOM 917 C C . GLU A 1 116 ? 11.734 4.179 -19.990 1.00 97.25 116 GLU A C 1
ATOM 919 O O . GLU A 1 116 ? 11.777 5.401 -20.054 1.00 97.25 116 GLU A O 1
ATOM 924 N N . GLU A 1 117 ? 12.180 3.394 -20.977 1.00 97.56 117 GLU A N 1
ATOM 925 C CA . GLU A 1 117 ? 12.724 3.894 -22.252 1.00 97.56 117 GLU A CA 1
ATOM 926 C C . GLU A 1 117 ? 11.700 4.703 -23.067 1.00 97.56 117 GLU A C 1
ATOM 928 O O . GLU A 1 117 ? 12.072 5.605 -23.812 1.00 97.56 117 GLU A O 1
ATOM 933 N N . GLU A 1 118 ? 10.412 4.383 -22.936 1.00 97.88 118 GLU A N 1
ATOM 934 C CA . GLU A 1 118 ? 9.297 5.083 -23.588 1.00 97.88 118 GLU A CA 1
ATOM 935 C C . GLU A 1 118 ? 8.793 6.307 -22.788 1.00 97.88 118 GLU A C 1
ATOM 937 O O . GLU A 1 118 ? 7.720 6.832 -23.090 1.00 97.88 118 GLU A O 1
ATOM 942 N N . ASP A 1 119 ? 9.528 6.753 -21.760 1.00 96.56 119 ASP A N 1
ATOM 943 C CA . ASP A 1 119 ? 9.180 7.885 -20.884 1.00 96.56 119 ASP A CA 1
ATOM 944 C C . ASP A 1 119 ? 7.799 7.753 -20.202 1.00 96.56 119 ASP A C 1
ATOM 946 O O . ASP A 1 119 ? 7.140 8.737 -19.842 1.00 96.56 119 ASP A O 1
ATOM 950 N N . VAL A 1 120 ? 7.329 6.521 -19.977 1.00 96.12 120 VAL A N 1
ATOM 951 C CA . VAL A 1 120 ? 6.081 6.283 -19.244 1.00 96.12 120 VAL A CA 1
ATOM 952 C C . VAL A 1 120 ? 6.298 6.638 -17.777 1.00 96.12 120 VAL A C 1
ATOM 954 O O . VAL A 1 120 ? 7.172 6.086 -17.106 1.00 96.12 120 VAL A O 1
ATOM 957 N N . VAL A 1 121 ? 5.449 7.511 -17.234 1.00 94.38 121 VAL A N 1
ATOM 958 C CA . VAL A 1 121 ? 5.516 7.912 -15.822 1.00 94.38 121 VAL A CA 1
ATOM 959 C C . VAL A 1 121 ? 5.414 6.678 -14.915 1.00 94.38 121 VAL A C 1
ATOM 961 O O . VAL A 1 121 ? 4.491 5.865 -15.022 1.00 94.38 121 VAL A O 1
ATOM 964 N N . TYR A 1 122 ? 6.407 6.518 -14.035 1.00 92.81 122 TYR A N 1
ATOM 965 C CA . TYR A 1 122 ? 6.598 5.339 -13.177 1.00 92.81 122 TYR A CA 1
ATOM 966 C C . TYR A 1 122 ? 6.736 4.004 -13.941 1.00 92.81 122 TYR A C 1
ATOM 968 O O . TYR A 1 122 ? 6.549 2.933 -13.358 1.00 92.81 122 TYR A O 1
ATOM 976 N N . GLY A 1 123 ? 7.093 4.057 -15.230 1.00 93.50 123 GLY A N 1
ATOM 977 C CA . GLY A 1 123 ? 7.333 2.939 -16.148 1.00 93.50 123 GLY A CA 1
ATOM 978 C C . GLY A 1 123 ? 8.148 1.818 -15.513 1.00 93.50 123 GLY A C 1
ATOM 979 O O . GLY A 1 123 ? 7.630 0.712 -15.320 1.00 93.50 123 GLY A O 1
ATOM 980 N N . GLY A 1 124 ? 9.363 2.168 -15.088 1.00 94.06 124 GLY A N 1
ATOM 981 C CA . GLY A 1 124 ? 10.344 1.278 -14.465 1.00 94.06 124 GLY A CA 1
ATOM 982 C C . GLY A 1 124 ? 10.062 0.880 -13.008 1.00 94.06 124 GLY A C 1
ATOM 983 O O . GLY A 1 124 ? 10.667 -0.059 -12.488 1.00 94.06 124 GLY A O 1
ATOM 984 N N . SER A 1 125 ? 9.131 1.546 -12.314 1.00 94.06 125 SER A N 1
ATOM 985 C CA . SER A 1 125 ? 8.995 1.420 -10.855 1.00 94.06 125 SER A CA 1
ATOM 986 C C . SER A 1 125 ? 8.247 0.154 -10.422 1.00 94.06 125 SER A C 1
ATOM 988 O O . SER A 1 125 ? 7.017 0.082 -10.475 1.00 94.06 125 SER A O 1
ATOM 990 N N . LEU A 1 126 ? 8.982 -0.840 -9.911 1.00 92.06 126 LEU A N 1
ATOM 991 C CA . LEU A 1 126 ? 8.401 -2.066 -9.347 1.00 92.06 126 LEU A CA 1
ATOM 992 C C . LEU A 1 126 ? 7.476 -1.774 -8.156 1.00 92.06 126 LEU A C 1
ATOM 994 O O . LEU A 1 126 ? 6.376 -2.318 -8.080 1.00 92.06 126 LEU A O 1
ATOM 998 N N . SER A 1 127 ? 7.891 -0.892 -7.243 1.00 91.06 127 SER A N 1
ATOM 999 C CA . SER A 1 127 ? 7.085 -0.532 -6.070 1.00 91.06 127 SER A CA 1
ATOM 1000 C C . SER A 1 127 ? 5.762 0.121 -6.468 1.00 91.06 127 SER A C 1
ATOM 1002 O O . SER A 1 127 ? 4.737 -0.179 -5.856 1.00 91.06 127 SER A O 1
ATOM 1004 N N . TYR A 1 128 ? 5.752 0.932 -7.530 1.00 93.38 128 TYR A N 1
ATOM 1005 C CA . TYR A 1 128 ? 4.528 1.517 -8.071 1.00 93.38 128 TYR A CA 1
ATOM 1006 C C . TYR A 1 128 ? 3.594 0.447 -8.654 1.00 93.38 128 TYR A C 1
ATOM 1008 O O . TYR A 1 128 ? 2.397 0.457 -8.372 1.00 93.38 128 TYR A O 1
ATOM 1016 N N . ARG A 1 129 ? 4.120 -0.548 -9.386 1.00 94.31 129 ARG A N 1
ATOM 1017 C CA . ARG A 1 129 ? 3.303 -1.678 -9.879 1.00 94.31 129 ARG A CA 1
ATOM 1018 C C . ARG A 1 129 ? 2.706 -2.502 -8.740 1.00 94.31 129 ARG A C 1
ATOM 1020 O O . ARG A 1 129 ? 1.540 -2.893 -8.821 1.00 94.31 129 ARG A O 1
ATOM 1027 N N . ASN A 1 130 ? 3.467 -2.717 -7.671 1.00 93.75 130 ASN A N 1
ATOM 1028 C CA . ASN A 1 130 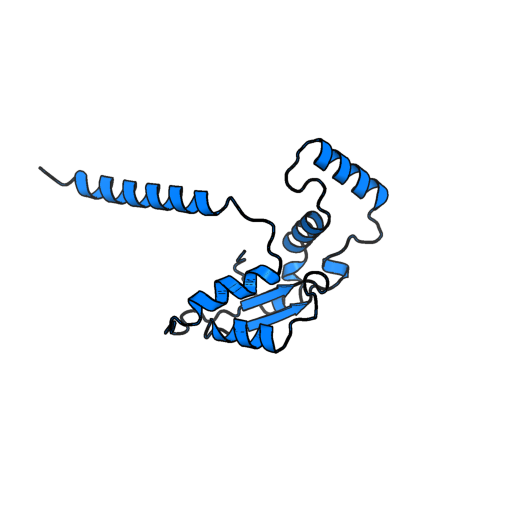? 2.982 -3.423 -6.486 1.00 93.75 130 ASN A CA 1
ATOM 1029 C C . ASN A 1 130 ? 1.885 -2.626 -5.774 1.00 93.75 130 ASN A C 1
ATOM 1031 O O . ASN A 1 130 ? 0.862 -3.201 -5.411 1.00 93.75 130 ASN A O 1
ATOM 1035 N N . MET A 1 131 ? 2.055 -1.305 -5.649 1.00 93.56 131 MET A N 1
ATOM 1036 C CA . MET A 1 131 ? 1.041 -0.401 -5.103 1.00 93.56 131 MET A CA 1
ATOM 1037 C C . MET A 1 131 ? -0.255 -0.466 -5.914 1.00 93.56 131 MET A C 1
ATOM 1039 O O . MET A 1 131 ? -1.325 -0.671 -5.336 1.00 93.56 131 MET A O 1
ATOM 1043 N N . CYS A 1 132 ? -0.168 -0.381 -7.247 1.00 94.56 132 CYS A N 1
ATOM 1044 C CA . CYS A 1 132 ? -1.332 -0.525 -8.120 1.00 94.56 132 CYS A CA 1
ATOM 1045 C C . CYS A 1 132 ? -2.031 -1.873 -7.891 1.00 94.56 132 CYS A C 1
ATOM 1047 O O . CYS A 1 132 ? -3.234 -1.900 -7.646 1.00 94.56 132 CYS A O 1
ATOM 1049 N N . ARG A 1 133 ? -1.288 -2.991 -7.885 1.00 94.88 133 ARG A N 1
ATOM 1050 C CA . ARG A 1 133 ? -1.841 -4.332 -7.613 1.00 94.88 133 ARG A CA 1
ATOM 1051 C C . ARG A 1 133 ? -2.533 -4.398 -6.250 1.00 94.88 133 ARG A C 1
ATOM 1053 O O . ARG A 1 133 ? -3.635 -4.940 -6.150 1.00 94.88 133 ARG A O 1
ATOM 1060 N N . PHE A 1 134 ? -1.901 -3.859 -5.211 1.00 95.25 134 PHE A N 1
ATOM 1061 C CA . PHE A 1 134 ? -2.434 -3.867 -3.853 1.00 95.25 134 PHE A CA 1
ATOM 1062 C C . PHE A 1 134 ? -3.764 -3.108 -3.764 1.00 95.25 134 PHE A C 1
ATOM 1064 O O . PHE A 1 134 ? -4.758 -3.652 -3.270 1.00 95.25 134 PHE A O 1
ATOM 1071 N N . ASN A 1 135 ? -3.809 -1.894 -4.316 1.00 95.12 135 ASN A N 1
ATOM 1072 C CA . ASN A 1 135 ? -5.009 -1.059 -4.322 1.00 95.12 135 ASN A CA 1
ATOM 1073 C C . ASN A 1 135 ? -6.116 -1.615 -5.229 1.00 95.12 135 ASN A C 1
ATOM 1075 O O . ASN A 1 135 ? -7.292 -1.449 -4.919 1.00 95.12 135 ASN A O 1
ATOM 1079 N N . SER A 1 136 ? -5.775 -2.330 -6.304 1.00 95.94 136 SER A N 1
ATOM 1080 C CA . SER A 1 136 ? -6.770 -2.957 -7.180 1.00 95.94 136 SER A CA 1
ATOM 1081 C C . SER A 1 136 ? -7.384 -4.246 -6.620 1.00 95.94 136 SER A C 1
ATOM 1083 O O . SER A 1 136 ? -8.476 -4.608 -7.048 1.00 95.94 136 SER A O 1
ATOM 1085 N N . GLY A 1 137 ? -6.721 -4.970 -5.704 1.00 95.25 137 GLY A N 1
ATOM 1086 C CA . GLY A 1 137 ? -7.156 -6.341 -5.382 1.00 95.25 137 GLY A CA 1
ATOM 1087 C C . GLY A 1 137 ? -6.878 -6.898 -3.984 1.00 95.25 137 GLY A C 1
ATOM 1088 O O . GLY A 1 137 ? -7.294 -8.033 -3.717 1.00 95.25 137 GLY A O 1
ATOM 1089 N N . PHE A 1 138 ? -6.189 -6.162 -3.106 1.00 95.88 138 PHE A N 1
ATOM 1090 C CA . PHE A 1 138 ? -5.714 -6.712 -1.828 1.00 95.88 138 PHE A CA 1
ATOM 1091 C C . PHE A 1 138 ? -5.985 -5.857 -0.594 1.00 95.88 138 PHE A C 1
ATOM 1093 O O . PHE A 1 138 ? -6.152 -6.439 0.475 1.00 95.88 138 PHE A O 1
ATOM 1100 N N . PHE A 1 139 ? -6.076 -4.528 -0.696 1.00 95.38 139 PHE A N 1
ATOM 1101 C CA . PHE A 1 139 ? -6.242 -3.687 0.500 1.00 95.38 139 PHE A CA 1
ATOM 1102 C C . PHE A 1 139 ? -7.474 -4.093 1.338 1.00 95.38 139 PHE A C 1
ATOM 1104 O O . PHE A 1 139 ? -7.370 -4.256 2.550 1.00 95.38 139 PHE A O 1
ATOM 1111 N N . PHE A 1 140 ? -8.612 -4.380 0.695 1.00 94.75 140 PHE A N 1
ATOM 1112 C CA . PHE A 1 140 ? -9.853 -4.799 1.362 1.00 94.75 140 PHE A CA 1
ATOM 1113 C C . PHE A 1 140 ? -9.793 -6.211 1.968 1.00 94.75 140 PHE A C 1
ATOM 1115 O O . PHE A 1 140 ? -10.683 -6.594 2.720 1.00 94.75 140 PHE A O 1
ATOM 1122 N N . LYS A 1 141 ? -8.760 -6.998 1.642 1.00 95.62 141 LYS A N 1
ATOM 1123 C CA . LYS A 1 141 ? -8.512 -8.330 2.218 1.00 95.62 141 LYS A CA 1
ATOM 1124 C C . LYS A 1 141 ? -7.615 -8.272 3.451 1.00 95.62 141 LYS A C 1
ATOM 1126 O O . LYS A 1 141 ? -7.399 -9.296 4.092 1.00 95.62 141 LYS A O 1
ATOM 1131 N N . HIS A 1 142 ? -7.045 -7.108 3.763 1.00 95.19 142 HIS A N 1
ATOM 1132 C CA . HIS A 1 142 ? -6.186 -6.949 4.927 1.00 95.19 142 HIS A CA 1
ATOM 1133 C C . HIS A 1 142 ? -6.983 -7.215 6.220 1.00 95.19 142 HIS A C 1
ATOM 1135 O O . HIS A 1 142 ? -8.094 -6.695 6.332 1.00 95.19 142 HIS A O 1
ATOM 1141 N N . PRO A 1 143 ? -6.444 -7.942 7.222 1.00 94.00 143 PRO A N 1
ATOM 1142 C CA . PRO A 1 143 ? -7.166 -8.262 8.459 1.00 94.00 143 PRO A CA 1
ATOM 1143 C C . PRO A 1 143 ? -7.816 -7.051 9.147 1.00 94.00 143 PRO A C 1
ATOM 1145 O O . PRO A 1 143 ? -8.982 -7.113 9.527 1.00 94.00 143 PRO A O 1
ATOM 1148 N N . SER A 1 144 ? -7.106 -5.918 9.222 1.00 93.81 144 SER A N 1
ATOM 1149 C CA . SER A 1 144 ? -7.635 -4.658 9.780 1.00 93.81 144 SER A CA 1
ATOM 1150 C C . SER A 1 144 ? -8.825 -4.083 9.005 1.00 93.81 144 SER A C 1
ATOM 1152 O O . SER A 1 144 ? -9.631 -3.359 9.577 1.00 93.81 144 SER A O 1
ATOM 1154 N N . MET A 1 145 ? -8.961 -4.412 7.717 1.00 95.19 145 MET A N 1
ATOM 1155 C CA . MET A 1 145 ? -10.048 -3.928 6.863 1.00 95.19 145 MET A CA 1
ATOM 1156 C C . MET A 1 145 ? -11.306 -4.801 6.944 1.00 95.19 145 MET A C 1
ATOM 1158 O O . MET A 1 145 ? -12.391 -4.314 6.642 1.00 95.19 145 MET A O 1
ATOM 1162 N N . LEU A 1 146 ? -11.202 -6.059 7.396 1.00 95.38 146 LEU A N 1
ATOM 1163 C CA . LEU A 1 146 ? -12.304 -7.036 7.345 1.00 95.38 146 LEU A CA 1
ATOM 1164 C C . LEU A 1 146 ? -13.529 -6.654 8.188 1.00 95.38 146 LEU A C 1
ATOM 1166 O O . LEU A 1 146 ? -14.628 -7.145 7.937 1.00 95.38 146 LEU A O 1
ATOM 1170 N N . LYS A 1 147 ? -13.353 -5.784 9.185 1.00 95.25 147 LYS A N 1
ATOM 1171 C CA . LYS A 1 147 ? -14.436 -5.296 10.051 1.00 95.25 147 LYS A CA 1
ATOM 1172 C C . LYS A 1 147 ? -15.164 -4.064 9.502 1.00 95.25 147 LYS A C 1
ATOM 1174 O O . LYS A 1 147 ? -16.130 -3.611 10.112 1.00 95.25 147 LYS A O 1
ATOM 1179 N N . TYR A 1 148 ? -14.728 -3.528 8.362 1.00 94.00 148 TYR A N 1
ATOM 1180 C CA . TYR A 1 148 ? -15.287 -2.323 7.757 1.00 94.00 148 TYR A CA 1
ATOM 1181 C C . TYR A 1 148 ? -15.983 -2.638 6.431 1.00 94.00 148 TYR A C 1
ATOM 1183 O O . TYR A 1 148 ? -15.467 -3.362 5.587 1.00 94.00 148 TYR A O 1
ATOM 1191 N N . ARG A 1 149 ? -17.171 -2.055 6.227 1.00 94.75 149 ARG A N 1
ATOM 1192 C CA . ARG A 1 149 ? -17.924 -2.165 4.963 1.00 94.75 149 ARG A CA 1
ATOM 1193 C C . ARG A 1 149 ? -17.561 -1.073 3.958 1.00 94.75 149 ARG A C 1
ATOM 1195 O O . ARG A 1 149 ? -17.643 -1.294 2.754 1.00 94.75 149 ARG A O 1
ATOM 1202 N N . TYR A 1 150 ? -17.208 0.106 4.457 1.00 94.19 150 TYR A N 1
ATOM 1203 C CA . TYR A 1 150 ? -16.892 1.286 3.662 1.00 94.19 150 TYR A CA 1
ATOM 1204 C C . TYR A 1 150 ? -15.527 1.813 4.078 1.00 94.19 150 TYR A C 1
ATOM 1206 O O . TYR A 1 150 ? -15.142 1.697 5.240 1.00 94.19 150 TYR A O 1
ATOM 1214 N N . TYR A 1 151 ? -14.816 2.406 3.129 1.00 94.62 151 TYR A N 1
ATOM 1215 C CA . TYR A 1 151 ? -13.543 3.066 3.363 1.00 94.62 151 TYR A CA 1
ATOM 1216 C C . TYR A 1 151 ? -13.494 4.347 2.536 1.00 94.62 151 TYR A C 1
ATOM 1218 O O . TYR A 1 151 ? -14.113 4.438 1.475 1.00 94.62 151 TYR A O 1
ATOM 1226 N N . TRP A 1 152 ? -12.736 5.323 3.021 1.00 94.38 152 TRP A N 1
ATOM 1227 C CA . TRP A 1 152 ? -12.329 6.482 2.243 1.00 94.38 152 TRP A CA 1
ATOM 1228 C C . TRP A 1 152 ? -10.810 6.426 2.129 1.00 94.38 152 TRP A C 1
ATOM 1230 O O . TRP A 1 152 ? -10.107 6.465 3.135 1.00 94.38 152 TRP A O 1
ATOM 1240 N N . ARG A 1 153 ? -10.305 6.268 0.902 1.00 93.50 153 ARG A N 1
ATOM 1241 C CA . ARG A 1 153 ? -8.868 6.311 0.628 1.00 93.50 153 ARG A CA 1
ATOM 1242 C C . ARG A 1 153 ? -8.358 7.750 0.710 1.00 93.50 153 ARG A C 1
ATOM 1244 O O . ARG A 1 153 ? -8.895 8.621 0.032 1.00 93.50 153 ARG A O 1
ATOM 1251 N N . ILE A 1 154 ? -7.314 7.948 1.503 1.00 88.81 154 ILE A N 1
ATOM 1252 C CA . ILE A 1 154 ? -6.565 9.199 1.623 1.00 88.81 154 ILE A CA 1
ATOM 1253 C C . ILE A 1 154 ? -5.154 8.906 1.100 1.00 88.81 154 ILE A C 1
ATOM 1255 O O . ILE A 1 154 ? -4.608 7.843 1.407 1.00 88.81 154 ILE A O 1
ATOM 1259 N N . GLU A 1 155 ? -4.629 9.794 0.257 1.00 83.56 155 GLU A N 1
ATOM 1260 C CA . GLU A 1 155 ? -3.238 9.805 -0.218 1.00 83.56 155 GLU A CA 1
ATOM 1261 C C . GLU A 1 155 ? -2.518 11.017 0.369 1.00 83.56 155 GLU A C 1
ATOM 1263 O O . GLU A 1 155 ? -3.180 12.077 0.464 1.00 83.56 155 GLU A O 1
#

Radius of gyration: 20.95 Å; Cα contacts (8 Å, |Δi|>4): 94; chains: 1; bounding box: 44×64×43 Å

Sequence (155 aa):
MRTGTRHGVVACIILTTLHFGLQYTHEGPVTGPSRISDDLYFEANATLNLQPRANATFVILARNSDLAEPFTEEFKTRISAVSGASMEFGVIPREHWYQPDWVDEDKAKKSREKMEEEDVVYGGSLSYRNMCRFNSGFFFKHPSMLKYRYYWRIE

Organism: Hypsizygus marmoreus (NCBI:txid39966)

InterPro domains:
  IPR002685 Glycosyl transferase, family 15 [PF01793] (69-155)
  IPR002685 Glycosyl transferase, family 15 [PTHR31121] (69-155)
  IPR029044 Nucleotide-diphospho-sugar transferases [G3DSA:3.90.550.10] (34-155)
  IPR029044 Nucleotide-diphospho-sugar transferases [SSF53448] (45-155)

Nearest PDB structures (foldseek):
  1s4p-assembly1_B  TM=8.318E-01  e=4.479E-07  Saccharomyces cerevisiae
  1s4n-assembly1_A  TM=8.344E-01  e=7.921E-07  Saccharomyces cerevisiae
  7bop-assembly6_F  TM=6.721E-01  e=1.432E-07  Aspergillus fumigatus A1163
  5a07-assembly1_B  TM=6.608E-01  e=2.639E-06  Saccharomyces cerevisiae S288C

Foldseek 3Di:
DDDPPPVVVVVVVVVVVVVVVVVVVDDDDDDQVVVVVPVLVVQLVPPPPPPPPDQDEAEAEDECVSDPHACDPVNVVSVCSNDPHHYHYYYDDPVLQDDDPPDDVVVVQVQLVVQVVVVNVCSNPSNVVSVVSNVVPNVCVGPVNVVDPDDDDDD

Secondary structure (DSSP, 8-state):
--SSHHHHHHHHHHHHHHHHHHHTTSS-----HHHHHHHHHHHTTS-----------EEEEE-TTT-SSSS-HHHHHHHHTT-SS-EEEEEPPHHHHSPPTTS-HHHHHHHHHHHHHTT-TTTT-HHHHHHHHHHHHTGGGSGGGTT-S------

pLDDT: mean 75.16, std 21.81, range [37.0, 98.06]

Solvent-accessible surface area (backbone atoms only — not comparable to full-atom values): 9827 Å² total; per-residue (Å²): 140,87,76,72,66,64,61,55,54,54,52,51,54,53,51,52,51,52,56,55,60,62,57,72,78,59,92,75,80,82,86,54,66,81,58,58,58,64,66,51,62,67,56,64,75,53,80,74,83,58,69,75,85,54,103,50,68,50,74,48,75,43,43,67,86,66,28,97,56,68,92,42,72,66,56,54,53,58,61,49,71,72,42,81,47,54,72,45,83,42,71,56,55,63,82,56,45,48,85,57,90,88,58,60,61,70,62,52,48,53,54,19,50,51,30,41,76,67,69,39,87,70,30,56,39,63,68,56,54,27,49,52,51,19,73,75,75,33,58,74,72,35,79,89,36,66,86,52,95,76,84,81,93,83,133